Protein AF-A0A963I2X8-F1 (afdb_monomer_lite)

Sequence (63 aa):
FYYLRVVKVMYFDAPTDTAPIEAPRDMRYLLSINGLAVALLGLLPQGVLEYSIYASYAFLAGH

pLDDT: mean 92.57, std 6.3, range [56.0, 98.06]

Secondary structure (DSSP, 8-state):
-HHHHHHHHHHHSPPS--S-----HHHHHHHHHHHHHHHHHHH-THHHHHHHHHHHHHHHTT-

Radius of gyration: 19.21 Å; chains: 1; bounding box: 38×31×48 Å

Foldseek 3Di:
DVVVVVVCCVPPNDDPDDPDDDDPPVVVVVVVVVVVVCVCCVVPVVVVVVVVVVVVCVVVVPD

Structure (mmCIF, N/CA/C/O backbone):
data_AF-A0A963I2X8-F1
#
_entry.id   AF-A0A963I2X8-F1
#
loop_
_atom_site.group_PDB
_atom_site.id
_atom_site.type_symbol
_atom_site.label_atom_id
_atom_site.label_alt_id
_atom_site.label_comp_id
_atom_site.label_asym_id
_atom_site.label_entity_id
_atom_site.label_seq_id
_atom_site.pdbx_PDB_ins_code
_atom_site.Cartn_x
_atom_site.Cartn_y
_atom_site.Cartn_z
_atom_site.occupancy
_atom_site.B_iso_or_equiv
_atom_site.auth_seq_id
_atom_site.auth_comp_id
_atom_site.auth_asym_id
_atom_site.auth_atom_id
_atom_site.pdbx_PDB_model_num
ATOM 1 N N . PHE A 1 1 ? -2.231 -19.180 2.715 1.00 78.31 1 PHE A N 1
ATOM 2 C CA . PHE A 1 1 ? -3.240 -19.178 3.801 1.00 78.31 1 PHE A CA 1
ATOM 3 C C . PHE A 1 1 ? -2.984 -18.185 4.935 1.00 78.31 1 PHE A C 1
ATOM 5 O O . PHE A 1 1 ? -3.893 -17.977 5.727 1.00 78.31 1 PHE A O 1
ATOM 12 N N . TYR A 1 2 ? -1.810 -17.545 5.022 1.00 93.25 2 TYR A N 1
ATOM 13 C CA . TYR A 1 2 ? -1.505 -16.615 6.117 1.00 93.25 2 TYR A CA 1
ATOM 14 C C . TYR A 1 2 ? -2.437 -15.387 6.148 1.00 93.25 2 TYR A C 1
ATOM 16 O O . TYR A 1 2 ? -3.160 -15.194 7.119 1.00 93.25 2 TYR A O 1
ATOM 24 N N . TYR A 1 3 ? -2.512 -14.626 5.052 1.00 93.19 3 TYR A N 1
ATOM 25 C CA . TYR A 1 3 ? -3.317 -13.397 4.995 1.00 93.19 3 TYR A CA 1
ATOM 26 C C . TYR A 1 3 ? -4.823 -13.634 5.158 1.00 93.19 3 TYR A C 1
ATOM 28 O O . TYR A 1 3 ? -5.492 -12.902 5.878 1.00 93.19 3 TYR A O 1
ATOM 36 N N . LEU A 1 4 ? -5.356 -14.704 4.559 1.00 93.75 4 LEU A N 1
ATOM 37 C CA . LEU A 1 4 ? -6.780 -15.040 4.681 1.00 93.75 4 LEU A CA 1
ATOM 38 C C . LEU A 1 4 ? -7.179 -15.392 6.121 1.00 93.75 4 LEU A C 1
ATOM 40 O O . LEU A 1 4 ? -8.288 -15.074 6.538 1.00 93.75 4 LEU A O 1
ATOM 44 N N . ARG A 1 5 ? -6.278 -16.010 6.901 1.00 94.38 5 ARG A N 1
ATOM 45 C CA . ARG A 1 5 ? -6.524 -16.272 8.326 1.00 94.38 5 ARG A CA 1
ATOM 46 C C . ARG A 1 5 ? -6.679 -14.964 9.106 1.00 94.38 5 ARG A C 1
ATOM 48 O O . ARG A 1 5 ? -7.561 -14.885 9.948 1.00 94.38 5 ARG A O 1
ATOM 55 N N . VAL A 1 6 ? -5.866 -13.951 8.806 1.00 94.25 6 VAL A N 1
ATOM 56 C CA . VAL A 1 6 ? -5.939 -12.639 9.474 1.00 94.25 6 VAL A CA 1
ATOM 57 C C . VAL A 1 6 ? -7.265 -11.940 9.172 1.00 94.25 6 VAL A C 1
ATOM 59 O O . VAL A 1 6 ? -7.935 -11.489 10.095 1.00 94.25 6 VAL A O 1
ATOM 62 N N . VAL A 1 7 ? -7.685 -11.915 7.901 1.00 94.12 7 VAL A N 1
ATOM 63 C CA . VAL A 1 7 ? -8.985 -11.341 7.499 1.00 94.12 7 VAL A CA 1
ATOM 64 C C . VAL A 1 7 ? -10.135 -12.066 8.190 1.00 94.12 7 VAL A C 1
ATOM 66 O O . VAL A 1 7 ? -11.064 -11.424 8.674 1.00 94.12 7 VAL A O 1
ATOM 69 N N . LYS A 1 8 ? -10.053 -13.400 8.284 1.00 93.75 8 LYS A N 1
ATOM 70 C CA . LYS A 1 8 ? -11.049 -14.192 9.003 1.00 93.75 8 LYS A CA 1
ATOM 71 C C . LYS A 1 8 ? -11.180 -13.725 10.457 1.00 93.75 8 LYS A C 1
ATOM 73 O O . LYS A 1 8 ? -12.278 -13.387 10.879 1.00 93.75 8 LYS A O 1
ATOM 78 N N . VAL A 1 9 ? -10.068 -13.674 11.188 1.00 93.75 9 VAL A N 1
ATOM 79 C CA . VAL A 1 9 ? -10.063 -13.289 12.607 1.00 93.75 9 VAL A CA 1
ATOM 80 C C . VAL A 1 9 ? -10.576 -11.857 12.805 1.00 93.75 9 VAL A C 1
ATOM 82 O O . VAL A 1 9 ? -11.356 -11.621 13.716 1.00 93.75 9 VAL A O 1
ATOM 85 N N . MET A 1 10 ? -10.201 -10.904 11.940 1.00 91.69 10 MET A N 1
ATOM 86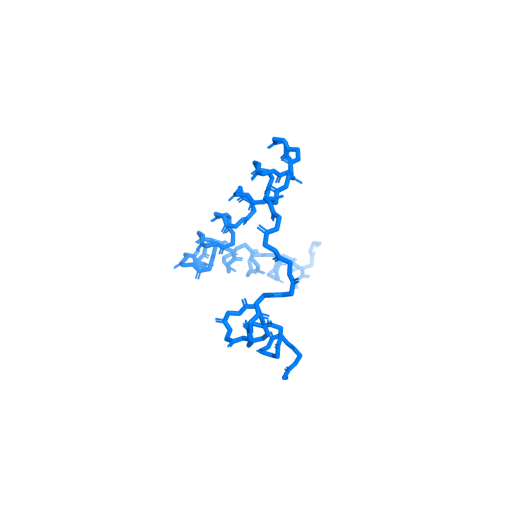 C CA . MET A 1 10 ? -10.630 -9.503 12.091 1.00 91.69 10 MET A CA 1
ATOM 87 C C . MET A 1 10 ? -12.125 -9.257 11.844 1.00 91.69 10 MET A C 1
ATOM 89 O O . MET A 1 10 ? -12.682 -8.363 12.472 1.00 91.69 10 MET A O 1
ATOM 93 N N . TYR A 1 11 ? -12.758 -9.980 10.913 1.00 91.50 11 TYR A N 1
ATOM 94 C CA . TYR A 1 11 ? -14.134 -9.678 10.486 1.00 91.50 11 TYR A CA 1
ATOM 95 C C . TYR A 1 11 ? -15.182 -10.703 10.927 1.00 91.50 11 TYR A C 1
ATOM 97 O O . TYR A 1 11 ? -16.367 -10.377 10.924 1.00 91.50 11 TYR A O 1
ATOM 105 N N . PHE A 1 12 ? -14.779 -11.931 11.267 1.00 93.88 12 PHE A N 1
ATOM 106 C CA . PHE A 1 12 ? -15.716 -13.020 11.563 1.00 93.88 12 PHE A CA 1
ATOM 107 C C . PHE A 1 12 ? -15.654 -13.519 13.006 1.00 93.88 12 PHE A C 1
ATOM 109 O O . PHE A 1 12 ? -16.645 -14.073 13.480 1.00 93.88 12 PHE A O 1
ATOM 116 N N . ASP A 1 13 ? -14.533 -13.333 13.703 1.00 93.19 13 ASP A N 1
ATOM 117 C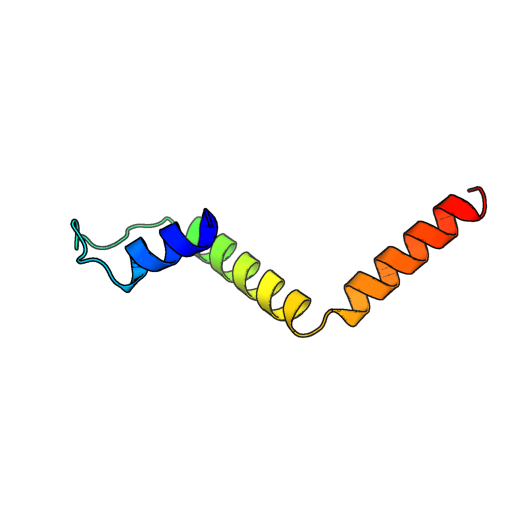 CA . ASP A 1 13 ? -14.426 -13.704 15.112 1.00 93.19 13 ASP A CA 1
ATOM 118 C C . ASP A 1 13 ? -14.890 -12.530 16.001 1.00 93.19 13 ASP A C 1
ATOM 120 O O . ASP A 1 13 ? -14.857 -11.366 15.599 1.00 93.19 13 ASP A O 1
ATOM 124 N N . ALA A 1 14 ? -15.366 -12.825 17.215 1.00 91.31 14 ALA A N 1
ATOM 125 C CA . ALA A 1 14 ? -15.837 -11.790 18.137 1.00 91.31 14 ALA A CA 1
ATOM 126 C C . ALA A 1 14 ? -14.663 -10.926 18.653 1.00 91.31 14 ALA A C 1
ATOM 128 O O . ALA A 1 14 ? -13.628 -11.484 19.032 1.00 91.31 14 ALA A O 1
ATOM 129 N N . PRO A 1 15 ? -14.809 -9.587 18.719 1.00 88.56 15 PRO A N 1
ATOM 130 C CA . PRO A 1 15 ? -13.751 -8.712 19.209 1.00 88.56 15 PRO A CA 1
ATOM 131 C C . PRO A 1 15 ? -13.522 -8.931 20.708 1.00 88.56 15 PRO A C 1
ATOM 133 O O . PRO A 1 15 ? -14.460 -8.924 21.503 1.00 88.56 15 PRO A O 1
ATOM 136 N N . THR A 1 16 ? -12.261 -9.106 21.097 1.00 88.75 16 THR A N 1
ATOM 137 C CA . THR A 1 16 ? -11.855 -9.237 22.507 1.00 88.75 16 THR A CA 1
ATOM 138 C C . THR A 1 16 ? -11.733 -7.892 23.217 1.00 88.75 16 THR A C 1
ATOM 140 O O . THR A 1 16 ? -11.775 -7.844 24.441 1.00 88.75 16 THR A O 1
ATOM 143 N N . ASP A 1 17 ? -11.565 -6.814 22.451 1.00 89.56 17 ASP A N 1
ATOM 144 C CA . ASP A 1 17 ? -11.474 -5.440 22.931 1.00 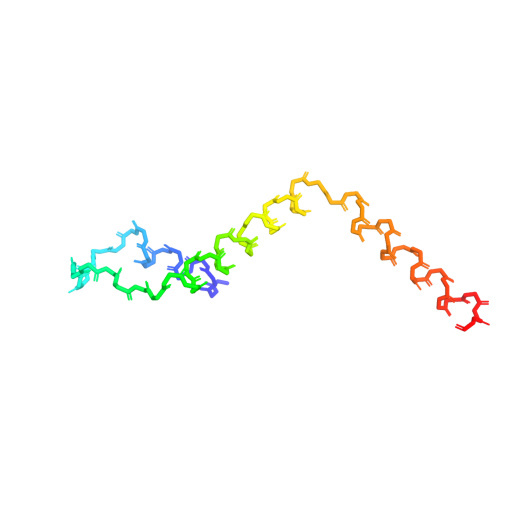89.56 17 ASP A CA 1
ATOM 145 C C . ASP A 1 17 ? -12.345 -4.545 22.043 1.00 89.56 17 ASP A C 1
ATOM 147 O O . ASP A 1 17 ? -12.307 -4.636 20.814 1.00 89.56 17 ASP A O 1
ATOM 151 N N . THR A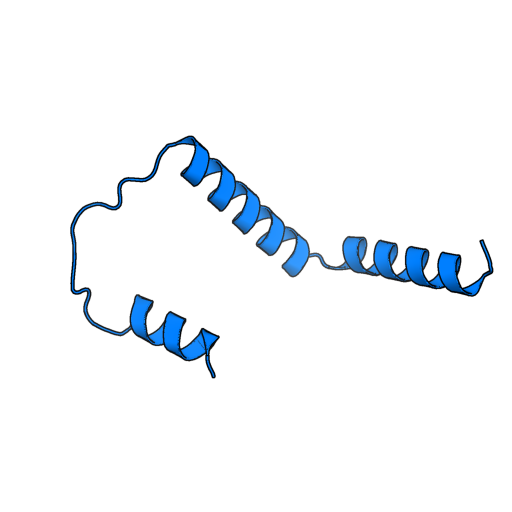 1 18 ? -13.159 -3.710 22.681 1.00 87.56 18 THR A N 1
ATOM 152 C CA . THR A 1 18 ? -14.063 -2.755 22.032 1.00 87.56 18 THR A CA 1
ATOM 153 C C . THR A 1 18 ? -13.720 -1.311 22.386 1.00 87.56 18 THR A C 1
ATOM 155 O O . THR A 1 18 ? -14.516 -0.410 22.110 1.00 87.56 18 THR A O 1
ATOM 158 N N . ALA A 1 19 ? -12.579 -1.072 23.037 1.00 92.75 19 ALA A N 1
ATOM 159 C CA . ALA A 1 19 ? -12.096 0.269 23.301 1.00 92.75 19 ALA A CA 1
ATOM 160 C C . ALA A 1 19 ? -11.932 1.051 21.980 1.00 92.75 19 ALA A C 1
ATOM 162 O O . ALA A 1 19 ? -11.576 0.473 20.947 1.00 92.75 19 ALA A O 1
ATOM 163 N N . PRO A 1 20 ? -12.194 2.371 21.981 1.00 87.25 20 PRO A N 1
ATOM 164 C CA . PRO A 1 20 ? -11.962 3.200 20.809 1.00 87.25 20 PRO A CA 1
ATOM 165 C C . PRO A 1 20 ? -10.507 3.107 20.343 1.00 87.25 20 PRO A C 1
ATOM 167 O O . PRO A 1 20 ? -9.577 3.243 21.135 1.00 87.25 20 PRO A O 1
ATOM 170 N N . ILE A 1 21 ? -10.307 2.914 19.038 1.00 87.50 21 ILE A N 1
ATOM 171 C CA . ILE A 1 21 ? -8.968 2.912 18.448 1.00 87.50 21 ILE A CA 1
ATOM 172 C C . ILE A 1 21 ? -8.466 4.357 18.397 1.00 87.50 21 ILE A C 1
ATOM 174 O O . ILE A 1 21 ? -8.880 5.144 17.540 1.00 87.50 21 ILE A O 1
ATOM 178 N N . GLU A 1 22 ? -7.549 4.701 19.296 1.00 91.81 22 GLU A N 1
ATOM 179 C CA . GLU A 1 22 ? -6.845 5.978 19.255 1.00 91.81 22 GLU A CA 1
ATOM 180 C C . GLU A 1 22 ? -5.598 5.872 18.375 1.00 91.81 22 GLU A C 1
ATOM 182 O O . GLU A 1 22 ? -4.666 5.119 18.649 1.00 91.81 22 GLU A O 1
ATOM 187 N N . ALA A 1 23 ? -5.581 6.648 17.291 1.00 89.75 23 ALA A N 1
ATOM 188 C CA . ALA A 1 23 ? -4.430 6.776 16.409 1.00 89.75 23 ALA A CA 1
ATOM 189 C C . ALA A 1 23 ? -4.102 8.262 16.203 1.00 89.75 23 ALA A C 1
ATOM 191 O O . ALA A 1 23 ? -5.021 9.048 15.927 1.00 89.75 23 ALA A O 1
ATOM 192 N N . PRO A 1 24 ? -2.815 8.661 16.273 1.00 94.94 24 PRO A N 1
ATOM 193 C CA . PRO A 1 24 ? -2.392 10.016 15.939 1.00 94.94 24 PRO A CA 1
ATOM 194 C C . PRO A 1 24 ? -2.901 10.430 14.556 1.00 94.94 24 PRO A C 1
ATOM 196 O O . PRO A 1 24 ? -2.940 9.621 13.624 1.00 94.94 24 PRO A O 1
ATOM 199 N N . ARG A 1 25 ? -3.285 11.701 14.405 1.00 94.62 25 ARG A N 1
ATOM 200 C CA . ARG A 1 25 ? -3.885 12.218 13.164 1.00 94.62 25 ARG A CA 1
ATOM 201 C C . ARG A 1 25 ? -2.997 11.962 11.939 1.00 94.62 25 ARG A C 1
ATOM 203 O O . ARG A 1 25 ? -3.508 11.563 10.896 1.00 94.62 25 ARG A O 1
ATOM 210 N N . ASP A 1 26 ? -1.688 12.105 12.097 1.00 95.19 26 ASP A N 1
ATOM 211 C CA . ASP A 1 26 ? -0.712 11.898 11.024 1.00 95.19 26 ASP A CA 1
ATOM 212 C C . ASP A 1 26 ? -0.705 10.445 10.537 1.00 95.19 26 ASP A C 1
ATOM 214 O O . ASP A 1 26 ? -0.736 10.192 9.334 1.00 95.19 26 ASP A O 1
ATOM 218 N N . MET A 1 27 ? -0.784 9.478 11.460 1.00 95.69 27 MET A N 1
ATOM 219 C CA . MET A 1 27 ? -0.888 8.054 11.125 1.00 95.69 27 MET A CA 1
ATOM 220 C C . MET A 1 27 ? -2.163 7.763 10.323 1.00 95.69 27 MET A C 1
ATOM 222 O O . MET A 1 27 ? -2.131 7.024 9.339 1.00 95.69 27 MET A O 1
ATOM 226 N N . ARG A 1 28 ? -3.291 8.376 10.707 1.00 94.56 28 ARG A N 1
ATOM 227 C CA . ARG A 1 28 ? -4.571 8.204 10.000 1.00 94.56 28 ARG A CA 1
ATOM 228 C C . ARG A 1 28 ? -4.492 8.720 8.565 1.00 94.56 28 ARG A C 1
ATOM 230 O O . ARG A 1 28 ? -4.992 8.050 7.661 1.00 94.56 28 ARG A O 1
ATOM 237 N N . TYR A 1 29 ? -3.853 9.869 8.346 1.00 96.88 29 TYR A N 1
ATOM 238 C CA . TYR A 1 29 ? -3.643 10.396 6.998 1.00 96.88 29 TYR A CA 1
ATOM 239 C C . TYR A 1 29 ? -2.714 9.511 6.175 1.00 96.88 29 TYR A C 1
ATOM 241 O O . TYR A 1 29 ? -3.066 9.171 5.047 1.00 96.88 29 TYR A O 1
ATOM 249 N N . LEU A 1 30 ? -1.582 9.084 6.739 1.00 96.94 30 LEU A N 1
ATOM 250 C CA . LEU A 1 30 ? -0.637 8.209 6.044 1.00 96.94 30 LEU A CA 1
ATOM 251 C C . LEU A 1 30 ? -1.297 6.902 5.595 1.00 96.94 30 LEU A C 1
ATOM 253 O O . LEU A 1 30 ? -1.179 6.533 4.428 1.00 96.94 30 LEU A O 1
ATOM 257 N N . LEU A 1 31 ? -2.041 6.238 6.484 1.00 95.94 31 LEU A N 1
ATOM 258 C CA . LEU A 1 31 ? -2.734 4.993 6.151 1.00 95.94 31 LEU A CA 1
ATOM 259 C C . LEU A 1 31 ? -3.836 5.211 5.104 1.00 95.94 31 LEU A C 1
ATOM 261 O O . LEU A 1 31 ? -4.000 4.387 4.208 1.00 95.94 31 LEU A O 1
ATOM 265 N N . SER A 1 32 ? -4.553 6.337 5.175 1.00 96.81 32 SER A N 1
ATOM 266 C CA . SER A 1 32 ? -5.604 6.673 4.203 1.00 96.81 32 SER A CA 1
ATOM 267 C C . SER A 1 32 ? -5.028 6.942 2.813 1.00 96.81 32 SER A C 1
ATOM 269 O O . SER A 1 32 ? -5.533 6.414 1.825 1.00 96.81 32 SER A O 1
ATOM 271 N N . ILE A 1 33 ? -3.947 7.723 2.732 1.00 98.06 33 ILE A N 1
ATOM 272 C CA . ILE A 1 33 ? -3.247 8.013 1.474 1.00 98.06 33 ILE A CA 1
ATOM 273 C C . ILE A 1 33 ? -2.651 6.728 0.898 1.00 98.06 33 ILE A C 1
ATOM 275 O O . ILE A 1 33 ? -2.789 6.474 -0.296 1.00 98.06 33 ILE A O 1
ATOM 279 N N . ASN A 1 34 ? -2.035 5.890 1.736 1.00 97.38 34 ASN A N 1
ATOM 280 C CA . ASN A 1 34 ? -1.490 4.606 1.309 1.00 97.38 34 ASN A CA 1
ATOM 281 C C . ASN A 1 34 ? -2.583 3.680 0.754 1.00 97.38 34 ASN A C 1
ATOM 283 O O . ASN A 1 34 ? -2.433 3.160 -0.350 1.00 97.38 34 ASN A O 1
ATOM 287 N N . GLY A 1 35 ? -3.700 3.530 1.472 1.00 97.12 35 GLY A N 1
ATOM 288 C CA . GLY A 1 35 ? -4.835 2.725 1.022 1.00 97.12 35 GLY A CA 1
ATOM 289 C C . GLY A 1 35 ? -5.430 3.236 -0.291 1.00 97.12 35 GLY A C 1
ATOM 290 O O . GLY A 1 35 ? -5.703 2.442 -1.191 1.00 97.12 35 GLY A O 1
ATOM 291 N N . LEU A 1 36 ? -5.560 4.558 -0.443 1.00 97.81 36 LEU A N 1
ATOM 292 C CA . LEU A 1 36 ? -6.014 5.177 -1.689 1.00 97.81 36 LEU A CA 1
ATOM 293 C C . LEU A 1 36 ? -5.042 4.900 -2.842 1.00 97.81 36 LEU A C 1
ATOM 295 O O . LEU A 1 36 ? -5.478 4.541 -3.932 1.00 97.81 36 LEU A O 1
ATOM 299 N N . ALA A 1 37 ? -3.735 5.029 -2.607 1.00 96.38 37 ALA A N 1
ATOM 300 C CA . ALA A 1 37 ? -2.719 4.743 -3.614 1.00 96.38 37 ALA A CA 1
ATOM 301 C C . ALA A 1 37 ? -2.781 3.277 -4.064 1.00 96.38 37 ALA A C 1
ATOM 303 O O . ALA A 1 37 ? -2.812 3.013 -5.262 1.00 96.38 37 ALA A O 1
ATOM 304 N N . VAL A 1 38 ? -2.883 2.328 -3.127 1.00 96.38 38 VAL A N 1
ATOM 305 C CA . VAL A 1 38 ? -3.043 0.899 -3.446 1.00 96.38 38 VAL A CA 1
ATOM 306 C C . VAL A 1 38 ? -4.319 0.653 -4.254 1.00 96.38 38 VAL A C 1
ATOM 308 O O . VAL A 1 38 ? -4.274 -0.077 -5.242 1.00 96.38 38 VAL A O 1
ATOM 311 N N . ALA A 1 39 ? -5.439 1.280 -3.887 1.00 96.12 39 ALA A N 1
ATOM 312 C CA . ALA A 1 39 ? -6.696 1.143 -4.619 1.00 96.12 39 ALA A CA 1
ATOM 313 C C . ALA A 1 39 ? -6.598 1.702 -6.047 1.00 96.12 39 ALA A C 1
ATOM 315 O O . ALA A 1 39 ? -6.986 1.025 -6.995 1.00 96.12 39 ALA A O 1
ATOM 316 N N . LEU A 1 40 ? -6.045 2.905 -6.219 1.00 95.88 40 LEU A N 1
ATOM 317 C CA . LEU A 1 40 ? -5.883 3.533 -7.532 1.00 95.88 40 LEU A CA 1
ATOM 318 C C . LEU A 1 40 ? -4.946 2.720 -8.427 1.00 95.88 40 LEU A C 1
ATOM 320 O O . LEU A 1 40 ? -5.311 2.408 -9.556 1.00 95.88 40 LEU A O 1
ATOM 324 N N . LEU A 1 41 ? -3.777 2.329 -7.916 1.00 95.00 41 LEU A N 1
ATOM 325 C CA . LEU A 1 41 ? -2.806 1.530 -8.667 1.00 95.00 41 LEU A CA 1
ATOM 326 C C . LEU A 1 41 ? -3.330 0.118 -8.973 1.00 95.00 41 LEU A C 1
ATOM 328 O O . LEU A 1 41 ? -3.017 -0.435 -10.023 1.00 95.00 41 LEU A O 1
ATOM 332 N N . GLY A 1 42 ? -4.137 -0.461 -8.080 1.00 93.50 42 GLY A N 1
ATOM 333 C CA . GLY A 1 42 ? -4.756 -1.772 -8.278 1.00 93.50 42 GLY A CA 1
ATOM 334 C C . GLY A 1 42 ? -5.900 -1.764 -9.296 1.00 93.50 42 GLY A C 1
ATOM 335 O O . GLY A 1 42 ? -6.032 -2.711 -10.067 1.00 93.50 42 GLY A O 1
ATOM 336 N N . LEU A 1 43 ? -6.715 -0.703 -9.323 1.00 95.38 43 LEU A N 1
ATOM 337 C CA . LEU A 1 43 ? -7.811 -0.545 -10.288 1.00 95.38 43 LEU A CA 1
ATOM 338 C C . LEU A 1 43 ? -7.318 -0.099 -11.671 1.00 95.38 43 LEU A C 1
ATOM 340 O O . LEU A 1 43 ? -7.928 -0.445 -12.680 1.00 95.38 43 LEU A O 1
ATOM 344 N N . LEU A 1 44 ? -6.229 0.671 -11.714 1.00 95.00 44 LEU A N 1
ATOM 345 C CA . LEU A 1 44 ? -5.661 1.269 -12.920 1.00 95.00 44 LEU A CA 1
ATOM 346 C C . LEU A 1 44 ? -4.175 0.883 -13.065 1.00 95.00 44 LEU A C 1
ATOM 348 O O . LEU A 1 44 ? -3.291 1.724 -12.873 1.00 95.00 44 LEU A O 1
ATOM 352 N N . PRO A 1 45 ? -3.864 -0.380 -13.413 1.00 93.31 45 PRO A N 1
ATOM 353 C CA . PRO A 1 45 ? -2.489 -0.878 -13.415 1.00 93.31 45 PRO A CA 1
ATOM 354 C C . PRO A 1 45 ? -1.646 -0.387 -14.604 1.00 93.31 45 PRO A C 1
ATOM 356 O O . PRO A 1 45 ? -0.431 -0.589 -14.606 1.00 93.31 45 PRO A O 1
ATOM 359 N N . GLN A 1 46 ? -2.249 0.250 -15.618 1.00 92.94 46 GLN A N 1
ATOM 360 C CA . GLN A 1 46 ? -1.576 0.548 -16.889 1.00 92.94 46 GLN A CA 1
ATOM 361 C C . GLN A 1 46 ? -0.293 1.376 -16.733 1.00 92.94 46 GLN A C 1
ATOM 363 O O . GLN A 1 46 ? 0.728 1.016 -17.311 1.00 92.94 46 GLN A O 1
ATOM 368 N N . GLY A 1 47 ? -0.304 2.424 -15.902 1.00 91.06 47 GLY A N 1
ATOM 369 C CA . GLY A 1 47 ? 0.866 3.294 -15.741 1.00 91.06 47 GLY A CA 1
ATOM 370 C C . GLY A 1 47 ? 2.039 2.589 -15.055 1.00 91.06 47 GLY A C 1
ATOM 371 O O . GLY A 1 47 ? 3.195 2.785 -15.421 1.00 91.06 47 GLY A O 1
ATOM 372 N N . VAL A 1 48 ? 1.743 1.717 -14.085 1.00 91.50 48 VAL A N 1
ATOM 373 C CA . VAL A 1 48 ? 2.767 0.958 -13.348 1.00 91.50 48 VAL A CA 1
ATOM 374 C C . VAL A 1 48 ? 3.391 -0.119 -14.236 1.00 91.50 48 VAL A C 1
ATOM 376 O O . VAL A 1 48 ? 4.603 -0.345 -14.187 1.00 91.50 48 VAL A O 1
ATOM 379 N N . LEU A 1 49 ? 2.577 -0.762 -15.078 1.00 95.75 49 LEU A N 1
ATOM 380 C CA . LEU A 1 49 ? 3.039 -1.746 -16.056 1.00 95.75 49 LEU A CA 1
ATOM 381 C C . LEU A 1 49 ? 3.920 -1.100 -17.127 1.00 95.75 49 LEU A C 1
ATOM 383 O O . LEU A 1 49 ? 5.005 -1.609 -17.395 1.00 95.75 49 LEU A O 1
ATOM 387 N N . GLU A 1 50 ? 3.503 0.034 -17.690 1.00 95.81 50 GLU A N 1
ATOM 388 C CA . GLU A 1 50 ? 4.264 0.758 -18.714 1.00 95.81 50 GLU A CA 1
ATOM 389 C C . GLU A 1 50 ? 5.652 1.173 -18.209 1.00 95.81 50 GLU A C 1
ATOM 391 O O . GLU A 1 50 ? 6.656 0.917 -18.876 1.00 95.81 50 GLU A O 1
ATOM 396 N N . TYR A 1 51 ? 5.734 1.710 -16.987 1.00 94.31 51 TYR A N 1
ATOM 397 C CA . TYR A 1 51 ? 7.017 2.055 -16.373 1.00 94.31 51 TYR A CA 1
ATOM 398 C C . TYR A 1 51 ? 7.911 0.825 -16.157 1.00 94.31 51 TYR A C 1
ATOM 400 O O . TYR A 1 51 ? 9.109 0.859 -16.440 1.00 94.31 51 TYR A O 1
ATOM 408 N N . SER A 1 52 ? 7.328 -0.286 -15.698 1.00 94.56 52 SER A N 1
ATOM 409 C CA . SER A 1 52 ? 8.062 -1.540 -15.475 1.00 94.56 52 SER A CA 1
ATOM 410 C C . SER A 1 52 ? 8.607 -2.125 -16.783 1.00 94.56 52 SER A C 1
ATOM 412 O O . SER A 1 52 ? 9.729 -2.636 -16.830 1.00 94.56 52 SER A O 1
ATOM 414 N N . ILE A 1 53 ? 7.831 -2.012 -17.861 1.00 96.38 53 ILE A N 1
ATOM 415 C CA . ILE A 1 53 ? 8.214 -2.424 -19.211 1.00 96.38 53 ILE A CA 1
ATOM 416 C C . ILE A 1 53 ? 9.361 -1.546 -19.726 1.00 96.38 53 ILE A C 1
ATOM 418 O O . ILE A 1 53 ? 10.384 -2.075 -20.160 1.00 96.38 53 ILE A O 1
ATOM 422 N N . TYR A 1 54 ? 9.236 -0.221 -19.615 1.00 95.38 54 TYR A N 1
ATOM 423 C CA . TYR A 1 54 ? 10.286 0.724 -20.001 1.00 95.38 54 TYR A CA 1
ATOM 424 C C . TYR A 1 54 ? 11.609 0.444 -19.274 1.00 95.38 54 TYR A C 1
ATOM 426 O O . TYR A 1 54 ? 12.653 0.333 -19.916 1.00 95.38 54 TYR A O 1
ATOM 434 N N . ALA A 1 55 ? 11.566 0.261 -17.951 1.00 94.50 55 ALA A N 1
ATOM 435 C CA . ALA A 1 55 ? 12.747 -0.057 -17.150 1.00 94.50 55 ALA A CA 1
ATOM 436 C C . ALA A 1 55 ? 13.412 -1.376 -17.586 1.00 94.50 55 ALA A C 1
ATOM 438 O O . ALA A 1 55 ? 14.637 -1.456 -17.677 1.00 94.50 55 ALA A O 1
ATOM 439 N N . SER A 1 56 ? 12.609 -2.394 -17.909 1.00 94.75 56 SER A N 1
ATOM 440 C CA . SER A 1 56 ? 13.108 -3.688 -18.391 1.00 94.75 56 SER A CA 1
ATOM 441 C C . SER A 1 56 ? 13.787 -3.568 -19.758 1.00 94.75 56 SER A C 1
ATOM 443 O O . SER A 1 56 ? 14.845 -4.158 -19.976 1.00 94.75 56 SER A O 1
ATOM 445 N N . TYR A 1 57 ? 13.218 -2.777 -20.673 1.00 95.25 57 TYR A N 1
ATOM 446 C CA . TYR A 1 57 ? 13.833 -2.506 -21.973 1.00 95.25 57 TYR A CA 1
ATOM 447 C C . TYR A 1 57 ? 15.129 -1.708 -21.848 1.00 95.25 57 TYR A C 1
ATOM 449 O O . TYR A 1 57 ? 16.105 -2.060 -22.505 1.00 95.25 57 TYR A O 1
ATOM 457 N N . ALA A 1 58 ? 15.162 -0.683 -20.992 1.00 94.06 58 ALA A N 1
ATOM 458 C CA . ALA A 1 58 ? 16.370 0.098 -20.735 1.00 94.06 58 ALA A CA 1
ATOM 459 C C . ALA A 1 58 ? 17.517 -0.787 -20.215 1.00 94.06 58 ALA A C 1
ATOM 461 O O . ALA A 1 58 ? 18.629 -0.709 -20.730 1.00 94.06 58 ALA A O 1
ATOM 462 N N . PHE A 1 59 ? 17.224 -1.695 -19.276 1.00 92.94 59 PHE A N 1
ATOM 463 C CA . PHE A 1 59 ? 18.199 -2.656 -18.753 1.00 92.94 59 PHE A CA 1
ATOM 464 C C . PHE A 1 59 ? 18.743 -3.610 -19.833 1.00 92.94 59 PHE A C 1
ATOM 466 O O . PHE A 1 59 ? 19.945 -3.856 -19.898 1.00 92.94 59 PHE A O 1
ATOM 473 N N . LEU A 1 60 ? 17.877 -4.147 -20.702 1.00 93.75 60 LEU A N 1
ATOM 474 C CA . LEU A 1 60 ? 18.281 -5.085 -21.761 1.00 93.75 60 LEU A CA 1
ATOM 475 C C . LEU A 1 60 ? 19.022 -4.408 -22.921 1.00 93.75 60 LEU A C 1
ATOM 477 O O . LEU A 1 60 ? 19.872 -5.036 -23.551 1.00 93.75 60 LEU 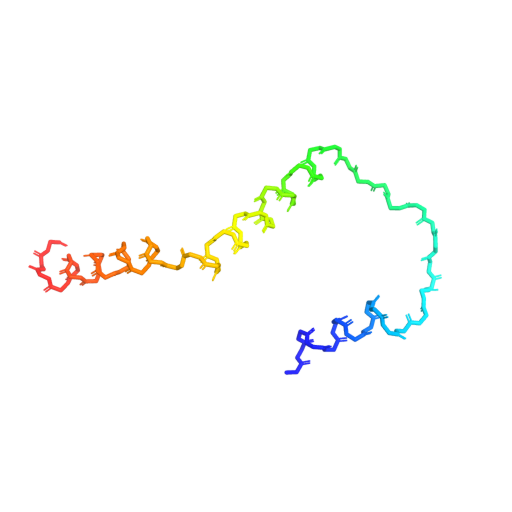A O 1
ATOM 481 N N . ALA A 1 61 ? 18.697 -3.149 -23.217 1.00 89.31 61 ALA A N 1
ATOM 482 C CA . ALA A 1 61 ? 19.297 -2.387 -24.309 1.00 89.31 61 ALA A CA 1
ATOM 483 C C . ALA A 1 61 ? 20.715 -1.871 -23.996 1.00 89.31 61 ALA A C 1
ATOM 485 O O . ALA A 1 61 ? 21.352 -1.302 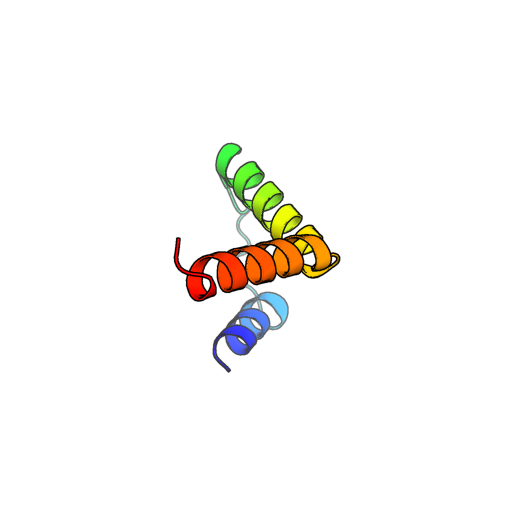-24.880 1.00 89.31 61 ALA A O 1
ATOM 486 N N . GLY A 1 62 ? 21.237 -2.112 -22.788 1.00 71.19 62 GLY A N 1
ATOM 487 C CA . GLY A 1 62 ? 22.635 -1.838 -22.458 1.00 71.19 62 GLY A CA 1
ATOM 488 C C . GLY A 1 62 ? 22.948 -0.357 -22.246 1.00 71.19 62 GLY A C 1
ATOM 489 O O . GLY A 1 62 ? 23.932 0.144 -22.794 1.00 71.19 62 GLY A O 1
ATOM 490 N N . HIS A 1 63 ? 22.137 0.319 -21.430 1.00 56.00 63 HIS A N 1
ATOM 491 C CA . HIS A 1 63 ? 22.569 1.499 -20.677 1.00 56.00 63 HIS A CA 1
ATOM 492 C C . HIS A 1 63 ? 22.694 1.152 -19.195 1.00 56.00 63 HIS A C 1
ATOM 494 O O . HIS A 1 63 ? 21.696 0.664 -18.620 1.00 56.00 63 HIS A O 1
#